Protein AF-L9KXD1-F1 (afdb_monomer_lite)

Foldseek 3Di:
DDWDKDWDFKDFAPPQPPAAFFKFWWFKADPVRHGPADIDIAGTFDDGDDRMTGRRDMDIDPDHPVPRPPDIDRDDGDGDD

Secondary structure (DSSP, 8-state):
--EEEEEEEEEE-TTTTT--S---EE--B-TTS-BSS--EEPPPPSEEETTEEEEEEEEEEEEEGGGS-S--B----B---

Radius of gyration: 13.88 Å; chains: 1; bounding box: 28×23×41 Å

Sequence (81 aa):
MMLLMIRIEKISLKDAEQRIDRCITVSVKDLNGIDLTPVQDTLVASRKQDTYVHFNVDIECQKHAEKITKAVELTHLVISQ

pLDDT: mean 76.1, std 11.6, range [43.78, 89.0]

Structure (mmCIF, N/CA/C/O backbone):
data_AF-L9KXD1-F1
#
_entry.id   AF-L9KXD1-F1
#
loop_
_atom_site.group_PDB
_atom_site.id
_atom_site.type_symbol
_atom_site.label_atom_id
_atom_site.label_alt_id
_atom_site.label_comp_id
_atom_site.label_asym_id
_atom_site.label_entity_id
_atom_site.label_seq_id
_atom_site.pdbx_PDB_ins_code
_atom_site.Cartn_x
_atom_site.Cartn_y
_atom_site.Cartn_z
_atom_site.occupancy
_atom_site.B_iso_or_equiv
_atom_site.auth_seq_id
_atom_site.auth_comp_id
_atom_site.auth_asym_id
_atom_site.auth_atom_id
_atom_site.pdbx_PDB_model_num
ATOM 1 N N . MET A 1 1 ? -3.944 -3.514 21.735 1.00 71.25 1 MET A N 1
ATOM 2 C CA . MET A 1 1 ? -3.697 -4.368 20.563 1.00 71.25 1 MET A CA 1
ATOM 3 C C . MET A 1 1 ? -4.480 -3.778 19.411 1.00 71.25 1 MET A C 1
ATOM 5 O O . MET A 1 1 ? -5.683 -3.989 19.323 1.00 71.25 1 MET A O 1
ATOM 9 N N . MET A 1 2 ? -3.816 -2.947 18.613 1.00 82.69 2 MET A N 1
ATOM 10 C CA . MET A 1 2 ? -4.410 -2.191 17.509 1.00 82.69 2 MET A CA 1
ATOM 11 C C . MET A 1 2 ? -3.715 -2.576 16.203 1.00 82.69 2 MET A C 1
ATOM 13 O O . MET A 1 2 ? -2.492 -2.717 16.173 1.00 82.69 2 MET A O 1
ATOM 17 N N . LEU A 1 3 ? -4.483 -2.768 15.133 1.00 83.06 3 LEU A N 1
ATOM 18 C CA . LEU A 1 3 ? -3.954 -2.923 13.778 1.00 83.06 3 LEU A CA 1
ATOM 19 C C . LEU A 1 3 ? -3.980 -1.561 13.086 1.00 83.06 3 LEU A C 1
ATOM 21 O O . LEU A 1 3 ? -4.889 -0.762 13.316 1.00 83.06 3 LEU A O 1
ATOM 25 N N . LEU A 1 4 ? -2.956 -1.280 12.285 1.00 83.56 4 LEU A N 1
ATOM 26 C CA . LEU A 1 4 ? -2.909 -0.070 11.474 1.00 83.56 4 LEU A CA 1
ATOM 27 C C . LEU A 1 4 ? -3.553 -0.372 10.121 1.00 83.56 4 LEU A C 1
ATOM 29 O O . LEU A 1 4 ? -3.179 -1.343 9.470 1.00 83.56 4 LEU A O 1
ATOM 33 N N . MET A 1 5 ? -4.495 0.468 9.704 1.00 85.62 5 MET A N 1
ATOM 34 C CA . MET A 1 5 ? -5.130 0.390 8.394 1.00 85.62 5 MET A CA 1
ATOM 35 C C . MET A 1 5 ? -4.798 1.652 7.605 1.00 85.62 5 MET A C 1
ATOM 37 O O . MET A 1 5 ? -4.891 2.764 8.127 1.00 85.62 5 MET A O 1
ATOM 41 N N . ILE A 1 6 ? -4.396 1.472 6.354 1.00 85.31 6 ILE A N 1
ATOM 42 C CA . ILE A 1 6 ? -4.042 2.546 5.434 1.00 85.31 6 ILE A CA 1
ATOM 43 C C . ILE A 1 6 ? -5.029 2.495 4.282 1.00 85.31 6 ILE A C 1
ATOM 45 O O . ILE A 1 6 ? -5.082 1.510 3.550 1.00 85.31 6 ILE A O 1
ATOM 49 N N . ARG A 1 7 ? -5.786 3.574 4.100 1.00 87.81 7 ARG A N 1
ATOM 50 C CA . ARG A 1 7 ? -6.662 3.725 2.944 1.00 87.81 7 ARG A CA 1
ATOM 51 C C . ARG A 1 7 ? -5.945 4.486 1.845 1.00 87.81 7 ARG A C 1
ATOM 53 O O . ARG A 1 7 ? -5.555 5.637 2.035 1.00 87.81 7 ARG A O 1
ATOM 60 N N . ILE A 1 8 ? -5.814 3.863 0.681 1.00 86.50 8 ILE A N 1
ATOM 61 C CA . ILE A 1 8 ? -5.321 4.531 -0.520 1.00 86.50 8 ILE A CA 1
ATOM 62 C C . ILE A 1 8 ? -6.525 4.955 -1.351 1.00 86.50 8 ILE A C 1
ATOM 64 O O . ILE A 1 8 ? -7.136 4.151 -2.055 1.00 86.50 8 ILE A O 1
ATOM 68 N N . GLU A 1 9 ? -6.873 6.237 -1.281 1.00 88.81 9 GLU A N 1
ATOM 69 C CA . GLU A 1 9 ? -7.969 6.785 -2.082 1.00 88.81 9 GLU A CA 1
ATOM 70 C C . GLU A 1 9 ? -7.542 6.967 -3.539 1.00 88.81 9 GLU A C 1
ATOM 72 O O . GLU A 1 9 ? -8.095 6.344 -4.450 1.00 88.81 9 GLU A O 1
ATOM 77 N N . LYS A 1 10 ? -6.526 7.806 -3.764 1.00 85.88 10 LYS A N 1
ATOM 78 C CA . LYS A 1 10 ? -6.028 8.138 -5.097 1.00 85.88 10 LYS A CA 1
ATOM 79 C C . LYS A 1 10 ? -4.573 8.586 -5.084 1.00 85.88 10 LYS A C 1
ATOM 81 O O . LYS A 1 10 ? -4.088 9.118 -4.090 1.00 85.88 10 LYS A O 1
ATOM 86 N N . ILE A 1 11 ? -3.910 8.436 -6.224 1.00 84.38 11 ILE A N 1
ATOM 87 C CA . ILE A 1 11 ? -2.531 8.877 -6.448 1.00 84.38 11 ILE A CA 1
ATOM 88 C C . ILE A 1 11 ? -2.497 9.785 -7.672 1.00 84.38 11 ILE A C 1
ATOM 90 O O . ILE A 1 11 ? -3.064 9.441 -8.707 1.00 84.38 11 ILE A O 1
ATOM 94 N N . SER A 1 12 ? -1.837 10.938 -7.548 1.00 85.19 12 SER A N 1
ATOM 95 C CA . SER A 1 12 ? -1.575 11.828 -8.683 1.00 85.19 12 SER A CA 1
ATOM 96 C C . SER A 1 12 ? -0.360 11.337 -9.468 1.00 85.19 12 SER A C 1
ATOM 98 O O . SER A 1 12 ? 0.699 11.108 -8.884 1.00 85.19 12 SER A O 1
ATOM 100 N N . LEU A 1 13 ? -0.500 11.181 -10.782 1.00 80.31 13 LEU A N 1
ATOM 101 C CA . LEU A 1 13 ? 0.571 10.791 -11.695 1.00 80.31 13 LEU A CA 1
ATOM 102 C C . LEU A 1 13 ? 0.532 11.683 -12.933 1.00 80.31 13 LEU A C 1
ATOM 104 O O . LEU A 1 13 ? -0.534 11.917 -13.495 1.00 80.31 13 LEU A O 1
ATOM 108 N N . LYS A 1 14 ? 1.710 12.126 -13.392 1.00 79.19 14 LYS A N 1
ATOM 109 C CA . LYS A 1 14 ? 1.838 12.978 -14.588 1.00 79.19 14 LYS A CA 1
ATOM 110 C C . LYS A 1 14 ? 1.162 12.367 -15.823 1.00 79.19 14 LYS A C 1
ATOM 112 O O . LYS A 1 14 ? 0.487 13.082 -16.545 1.00 79.19 14 LYS A O 1
ATOM 117 N N . ASP A 1 15 ? 1.262 11.046 -15.980 1.00 75.75 15 ASP A N 1
ATOM 118 C CA . ASP A 1 15 ? 0.674 10.292 -17.094 1.00 75.75 15 ASP A CA 1
ATOM 119 C C . ASP A 1 15 ? -0.334 9.251 -16.575 1.00 75.75 15 ASP A C 1
ATOM 121 O O . ASP A 1 15 ? -0.253 8.052 -16.872 1.00 75.75 15 ASP A O 1
ATOM 125 N N . ALA A 1 16 ? -1.257 9.680 -15.706 1.00 72.94 16 ALA A N 1
ATOM 126 C CA . ALA A 1 16 ? -2.256 8.801 -15.095 1.00 72.94 16 ALA A CA 1
ATOM 127 C C . ALA A 1 16 ? -3.077 8.025 -16.147 1.00 72.94 16 ALA A C 1
ATOM 129 O O . ALA A 1 16 ? -3.341 6.838 -15.961 1.00 72.94 16 ALA A O 1
ATOM 130 N N . GLU A 1 17 ? -3.387 8.630 -17.289 1.00 70.00 17 GLU A N 1
ATOM 131 C CA . GLU A 1 17 ? -4.195 8.006 -18.344 1.00 70.00 17 GLU A CA 1
ATOM 132 C C . GLU A 1 17 ? -3.450 6.911 -19.126 1.00 70.00 17 GLU A C 1
ATOM 134 O O . GLU A 1 17 ? -4.046 5.897 -19.492 1.00 70.00 17 GLU A O 1
ATOM 139 N N . GLN A 1 18 ? -2.136 7.070 -19.317 1.00 64.62 18 GLN A N 1
ATOM 140 C CA . GLN A 1 18 ? -1.351 6.248 -20.246 1.00 64.62 18 GLN A CA 1
ATOM 141 C C . GLN A 1 18 ? -0.861 4.914 -19.673 1.00 64.62 18 GLN A C 1
ATOM 143 O O . GLN A 1 18 ? -0.458 4.048 -20.442 1.00 64.62 18 GLN A O 1
ATOM 148 N N . ARG A 1 19 ? -0.896 4.708 -18.348 1.00 62.88 19 ARG A N 1
ATOM 149 C CA . ARG A 1 19 ? -0.499 3.415 -17.756 1.00 62.88 19 ARG A CA 1
ATOM 150 C C . ARG A 1 19 ? -1.724 2.589 -17.377 1.00 62.88 19 ARG A C 1
ATOM 152 O O . ARG A 1 19 ? -2.652 3.089 -16.729 1.00 62.88 19 ARG A O 1
ATOM 159 N N . ILE A 1 20 ? -1.755 1.351 -17.848 1.00 56.84 20 ILE A N 1
ATOM 160 C CA . ILE A 1 20 ? -2.828 0.368 -17.661 1.00 56.84 20 ILE A CA 1
ATOM 161 C C . ILE A 1 20 ? -2.436 -0.538 -16.474 1.00 56.84 20 ILE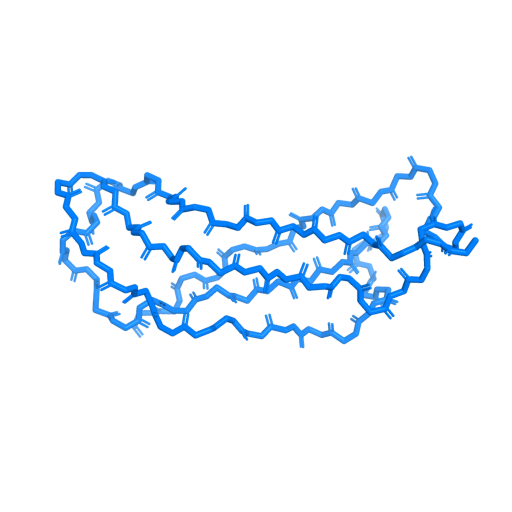 A C 1
ATOM 163 O O . ILE A 1 20 ? -1.279 -0.533 -16.078 1.00 56.84 20 ILE A O 1
ATOM 167 N N . ASP A 1 21 ? -3.410 -1.176 -15.816 1.00 61.75 21 ASP A N 1
ATOM 168 C CA . ASP A 1 21 ? -3.182 -2.219 -14.795 1.00 61.75 21 ASP A CA 1
ATOM 169 C C . ASP A 1 21 ? -2.317 -1.839 -13.582 1.00 61.75 21 ASP A C 1
ATOM 171 O O . ASP A 1 21 ? -1.469 -2.597 -13.118 1.00 61.75 21 ASP A O 1
ATOM 175 N N . ARG A 1 22 ? -2.564 -0.660 -12.998 1.00 70.06 22 ARG A N 1
ATOM 176 C CA . ARG A 1 22 ? -1.839 -0.249 -11.790 1.00 70.06 22 ARG A CA 1
ATOM 177 C C . ARG A 1 22 ? -2.323 -1.024 -10.567 1.00 70.06 22 ARG A C 1
ATOM 179 O O . ARG A 1 22 ? -3.437 -0.785 -10.100 1.00 70.06 22 ARG A O 1
ATOM 186 N N . CYS A 1 23 ? -1.465 -1.873 -10.020 1.00 75.00 23 CYS A N 1
ATOM 187 C CA . CYS A 1 23 ? -1.489 -2.278 -8.619 1.00 75.00 23 CYS A CA 1
ATOM 188 C C . CYS A 1 23 ? -0.504 -1.416 -7.812 1.00 75.00 23 CYS A C 1
ATOM 190 O O . CYS A 1 23 ? 0.350 -0.723 -8.371 1.00 75.00 23 CYS A O 1
ATOM 192 N N . ILE A 1 24 ? -0.659 -1.421 -6.493 1.00 79.06 24 ILE A N 1
ATOM 193 C CA . ILE A 1 24 ? 0.294 -0.837 -5.555 1.00 79.06 24 ILE A CA 1
ATOM 194 C C . ILE A 1 24 ? 0.875 -1.980 -4.754 1.00 79.06 24 ILE A C 1
ATOM 196 O O . ILE A 1 24 ? 0.146 -2.687 -4.068 1.00 79.06 24 ILE A O 1
ATOM 200 N N . THR A 1 25 ? 2.188 -2.112 -4.790 1.00 84.50 25 THR A N 1
ATOM 201 C CA . THR A 1 25 ? 2.911 -2.943 -3.836 1.00 84.50 25 THR A CA 1
ATOM 202 C C . THR A 1 25 ? 3.204 -2.116 -2.591 1.00 84.50 25 THR A C 1
ATOM 204 O O . THR A 1 25 ? 3.811 -1.057 -2.708 1.00 84.50 25 THR A O 1
ATOM 207 N N . VAL A 1 26 ? 2.794 -2.582 -1.413 1.00 82.94 26 VAL A N 1
ATOM 208 C CA . VAL A 1 26 ? 3.046 -1.947 -0.115 1.00 82.94 26 VAL A CA 1
ATOM 209 C C . VAL A 1 26 ? 3.952 -2.827 0.733 1.00 82.94 26 VAL A C 1
ATOM 211 O O . VAL A 1 26 ? 3.682 -4.009 0.952 1.00 82.94 26 VAL A O 1
ATOM 214 N N . SER A 1 27 ? 5.008 -2.216 1.261 1.00 85.19 27 SER A N 1
ATOM 215 C CA . SER A 1 27 ? 5.915 -2.813 2.238 1.00 85.19 27 SER A CA 1
ATOM 216 C C . SER A 1 27 ? 6.072 -1.905 3.451 1.00 85.19 27 SER A C 1
ATOM 218 O O . SER A 1 27 ? 6.197 -0.687 3.319 1.00 85.19 27 SER A O 1
ATOM 220 N N . VAL A 1 28 ? 6.094 -2.509 4.637 1.00 82.94 28 VAL A N 1
ATOM 221 C CA . VAL A 1 28 ? 6.377 -1.826 5.901 1.00 82.94 28 VAL A CA 1
ATOM 222 C C . VAL A 1 28 ? 7.823 -2.126 6.260 1.00 82.94 28 VAL A C 1
ATOM 224 O O . VAL A 1 28 ? 8.135 -3.273 6.576 1.00 82.94 28 VAL A O 1
ATOM 227 N N . LYS A 1 29 ? 8.700 -1.120 6.216 1.00 84.19 29 LYS A N 1
ATOM 228 C CA . LYS A 1 29 ? 10.138 -1.296 6.449 1.00 84.19 29 LYS A CA 1
ATOM 229 C C . LYS A 1 29 ? 10.607 -0.557 7.701 1.00 84.19 29 LYS A C 1
ATOM 231 O O . LYS A 1 29 ? 10.029 0.459 8.092 1.00 84.19 29 LYS A O 1
ATOM 236 N N . ASP A 1 30 ? 11.638 -1.088 8.355 1.00 80.56 30 ASP A N 1
ATOM 237 C CA . ASP A 1 30 ? 12.344 -0.375 9.422 1.00 80.56 30 ASP A CA 1
ATOM 238 C C . ASP A 1 30 ? 13.309 0.685 8.859 1.00 80.56 30 ASP A C 1
ATOM 240 O O . ASP A 1 30 ? 13.466 0.831 7.648 1.00 80.56 30 ASP A O 1
ATOM 244 N N . LEU A 1 31 ? 13.992 1.416 9.745 1.00 80.69 31 LEU A N 1
ATOM 245 C CA . LEU A 1 31 ? 14.986 2.431 9.368 1.00 80.69 31 LEU A CA 1
ATOM 246 C C . LE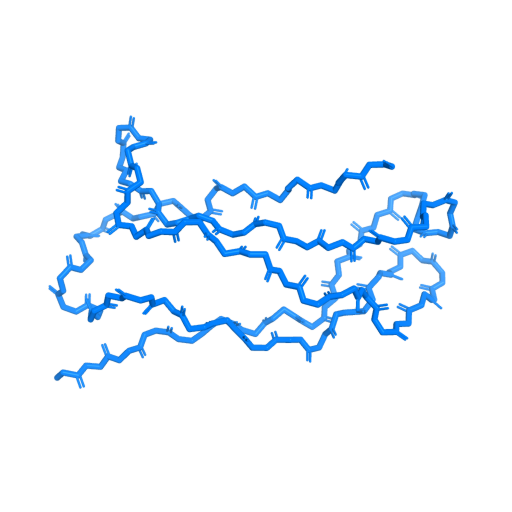U A 1 31 ? 16.182 1.887 8.565 1.00 80.69 31 LEU A C 1
ATOM 248 O O . LEU A 1 31 ? 16.915 2.673 7.971 1.00 80.69 31 LEU A O 1
ATOM 252 N N . ASN A 1 32 ? 16.398 0.571 8.560 1.00 85.06 32 ASN A N 1
ATOM 253 C CA . ASN A 1 32 ? 17.446 -0.086 7.784 1.00 85.06 32 ASN A CA 1
ATOM 254 C C . ASN A 1 32 ? 16.921 -0.595 6.427 1.00 85.06 32 ASN A C 1
ATOM 256 O O . ASN A 1 32 ? 17.667 -1.239 5.691 1.00 85.06 32 ASN A O 1
ATOM 260 N N . GLY A 1 33 ? 15.648 -0.342 6.096 1.00 82.44 33 GLY A N 1
ATOM 261 C CA . GLY A 1 33 ? 14.996 -0.816 4.874 1.00 82.44 33 GLY A CA 1
ATOM 262 C C . GLY A 1 33 ? 14.557 -2.286 4.919 1.00 82.44 33 GLY A C 1
ATOM 263 O O . GLY A 1 33 ? 14.174 -2.840 3.881 1.00 82.44 33 GLY A O 1
ATOM 264 N N . ILE A 1 34 ? 14.604 -2.929 6.092 1.00 84.25 34 ILE A N 1
ATOM 265 C CA . ILE A 1 34 ? 14.244 -4.340 6.269 1.00 84.25 34 ILE A CA 1
ATOM 266 C C . ILE A 1 34 ? 12.728 -4.464 6.393 1.00 84.25 34 ILE A C 1
ATOM 268 O O . ILE A 1 34 ? 12.107 -3.774 7.201 1.00 84.25 34 ILE A O 1
ATOM 272 N N . ASP A 1 35 ? 12.136 -5.376 5.621 1.00 86.06 35 ASP A N 1
ATOM 273 C CA . ASP A 1 35 ? 10.701 -5.650 5.674 1.00 86.06 35 ASP A CA 1
ATOM 274 C C . ASP A 1 35 ? 10.288 -6.200 7.047 1.00 86.06 35 ASP A C 1
ATOM 276 O O . ASP A 1 35 ? 10.748 -7.245 7.508 1.00 86.06 35 ASP A O 1
ATOM 280 N N . LEU A 1 36 ? 9.393 -5.473 7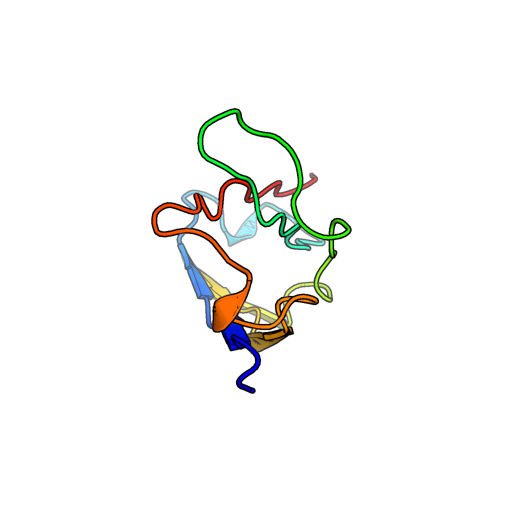.711 1.00 83.62 36 LEU A N 1
ATOM 281 C CA . LEU A 1 36 ? 8.817 -5.822 9.008 1.00 83.62 36 LEU A CA 1
ATOM 282 C C . LEU A 1 36 ? 7.557 -6.685 8.884 1.00 83.62 36 LEU A C 1
ATOM 284 O O . LEU A 1 36 ? 7.141 -7.277 9.887 1.00 83.62 36 LEU A O 1
ATOM 288 N N . THR A 1 37 ? 6.950 -6.710 7.697 1.00 85.19 37 THR A N 1
ATOM 289 C CA . THR A 1 37 ? 5.773 -7.503 7.318 1.00 85.19 37 THR A CA 1
ATOM 290 C C . THR A 1 37 ? 5.964 -8.070 5.914 1.00 85.19 37 THR A C 1
ATOM 292 O O . THR A 1 37 ? 6.744 -7.506 5.145 1.00 85.19 37 THR A O 1
ATOM 295 N N . PRO A 1 38 ? 5.226 -9.127 5.533 1.00 89.00 38 PRO A N 1
ATOM 296 C CA . PRO A 1 38 ? 5.131 -9.525 4.136 1.00 89.00 38 PRO A CA 1
ATOM 297 C C . PRO A 1 38 ? 4.725 -8.346 3.245 1.00 89.00 38 PRO A C 1
ATOM 299 O O . PRO A 1 38 ? 3.968 -7.462 3.663 1.00 89.00 38 PRO A O 1
ATOM 302 N N . VAL A 1 39 ? 5.243 -8.352 2.021 1.00 88.19 39 VAL A N 1
ATOM 303 C CA . VAL A 1 39 ? 4.864 -7.410 0.968 1.00 88.19 39 VAL A CA 1
ATOM 304 C C . VAL A 1 39 ? 3.437 -7.722 0.515 1.00 88.19 39 VAL A C 1
ATOM 306 O O . VAL A 1 39 ? 3.069 -8.891 0.398 1.00 88.19 39 VAL A O 1
ATOM 309 N N . GLN A 1 40 ? 2.633 -6.687 0.282 1.00 87.38 40 GLN A N 1
ATOM 310 C CA . GLN A 1 40 ? 1.233 -6.820 -0.121 1.00 87.38 40 GLN A CA 1
ATOM 311 C C . GLN A 1 40 ? 0.985 -6.081 -1.432 1.00 87.38 40 GLN A C 1
ATOM 313 O O . GLN A 1 40 ? 1.338 -4.912 -1.541 1.00 87.38 40 GLN A O 1
ATOM 318 N N . ASP A 1 41 ? 0.327 -6.726 -2.391 1.00 85.06 41 ASP A N 1
ATOM 319 C CA . ASP A 1 41 ? -0.152 -6.065 -3.606 1.00 85.06 41 ASP A CA 1
ATOM 320 C C . ASP A 1 41 ? -1.630 -5.688 -3.463 1.00 85.06 41 ASP A C 1
ATOM 322 O O . ASP A 1 41 ? -2.446 -6.470 -2.969 1.00 85.06 41 ASP A O 1
ATOM 326 N N . THR A 1 42 ? -2.001 -4.489 -3.907 1.00 79.94 42 THR A N 1
ATOM 327 C CA . THR A 1 42 ? -3.405 -4.078 -3.973 1.00 79.94 42 THR A CA 1
ATOM 328 C C . THR A 1 42 ? -4.087 -4.624 -5.218 1.00 79.94 42 THR A C 1
ATOM 330 O O . THR A 1 42 ? -3.455 -4.859 -6.250 1.00 79.94 42 THR A O 1
ATOM 333 N N . LEU A 1 43 ? -5.420 -4.691 -5.163 1.00 77.31 43 LEU A N 1
ATOM 334 C CA . LEU A 1 43 ? -6.238 -4.824 -6.365 1.00 77.31 43 LEU A CA 1
ATOM 335 C C . LEU A 1 43 ? -5.916 -3.715 -7.379 1.00 77.31 43 LEU A C 1
ATOM 337 O O . LEU A 1 43 ? -5.462 -2.620 -7.020 1.00 77.31 43 LEU A O 1
ATOM 341 N N . VAL A 1 44 ? -6.172 -4.024 -8.649 1.00 73.31 44 VAL A N 1
ATOM 342 C CA . VAL A 1 44 ? -5.997 -3.092 -9.764 1.00 73.31 44 VAL A CA 1
ATOM 343 C C . VAL A 1 44 ? -6.883 -1.861 -9.557 1.00 73.31 44 VAL A C 1
ATOM 345 O O . VAL A 1 44 ? -8.026 -1.970 -9.111 1.00 73.31 44 VAL A O 1
ATOM 348 N N . ALA A 1 45 ? -6.340 -0.685 -9.877 1.00 73.19 45 ALA A N 1
ATOM 349 C CA . ALA A 1 45 ? -7.028 0.596 -9.769 1.00 73.19 45 ALA A CA 1
ATOM 350 C C . ALA A 1 45 ? -8.442 0.570 -10.377 1.00 73.19 45 ALA A C 1
ATOM 352 O O . ALA A 1 45 ? -8.654 0.107 -11.498 1.00 73.19 45 ALA A O 1
ATOM 353 N N . SER A 1 46 ? -9.403 1.134 -9.645 1.00 68.44 46 SER A N 1
ATOM 354 C CA . SER A 1 46 ? -10.831 1.073 -9.972 1.00 68.44 46 SER A CA 1
ATOM 355 C C . SER A 1 46 ? -11.260 2.098 -11.021 1.00 68.44 46 SER A C 1
ATOM 357 O O . SER A 1 46 ? -12.219 1.863 -11.757 1.00 68.44 46 SER A O 1
ATOM 359 N N . ARG A 1 47 ? -10.582 3.253 -11.099 1.00 70.25 47 ARG A N 1
ATOM 360 C CA . ARG A 1 47 ? -10.948 4.334 -12.026 1.00 70.25 47 ARG A CA 1
ATOM 361 C C . ARG A 1 47 ? -9.764 5.237 -12.367 1.00 70.25 47 ARG A C 1
ATOM 363 O O . ARG A 1 47 ? -8.964 5.589 -11.500 1.00 70.25 47 ARG A O 1
ATOM 370 N N . LYS A 1 48 ? -9.703 5.669 -13.628 1.00 68.75 48 LYS A N 1
ATOM 371 C CA . LYS A 1 48 ? -8.788 6.710 -14.115 1.00 68.75 48 LYS A CA 1
ATOM 372 C C . LYS A 1 48 ? -9.578 7.991 -14.372 1.00 68.75 48 LYS A C 1
ATOM 374 O O . LYS A 1 48 ? -10.650 7.921 -14.973 1.00 68.75 48 LYS A O 1
ATOM 379 N N . GLN A 1 49 ? -9.073 9.127 -13.904 1.00 67.12 49 GLN A N 1
ATOM 380 C CA . GLN A 1 49 ? -9.646 10.433 -14.219 1.00 67.12 49 GLN A CA 1
ATOM 381 C C . GLN A 1 49 ? -8.540 11.493 -14.195 1.00 67.12 49 GLN A C 1
ATOM 383 O O . GLN A 1 49 ? -7.890 11.682 -13.165 1.00 67.12 49 GLN A O 1
ATOM 388 N N . ASP A 1 50 ? -8.323 12.160 -15.327 1.00 73.06 50 ASP A N 1
ATOM 389 C CA . ASP A 1 50 ? -7.351 13.242 -15.498 1.00 73.06 50 ASP A CA 1
ATOM 390 C C . ASP A 1 50 ? -5.928 12.847 -15.038 1.00 73.06 50 ASP A C 1
ATOM 392 O O . ASP A 1 50 ? -5.295 11.953 -15.595 1.00 73.06 50 ASP A O 1
ATOM 396 N N . THR A 1 51 ? -5.422 13.495 -13.983 1.00 80.00 51 THR A N 1
ATOM 397 C CA . THR A 1 51 ? -4.099 13.286 -13.374 1.00 80.00 51 THR A CA 1
ATOM 398 C C . THR A 1 51 ? -4.110 12.290 -12.214 1.00 80.00 51 THR A C 1
ATOM 400 O O . THR A 1 51 ? -3.067 12.061 -11.603 1.00 80.00 51 THR A O 1
ATOM 403 N N . TYR A 1 52 ? -5.258 11.684 -11.890 1.00 82.56 52 TYR A N 1
ATOM 404 C CA . TYR A 1 52 ? -5.412 10.800 -10.736 1.00 82.56 52 TYR A CA 1
ATOM 405 C C . TYR A 1 52 ? -5.754 9.359 -11.116 1.00 82.56 52 TYR A C 1
ATOM 407 O O . TYR A 1 52 ? -6.529 9.062 -12.028 1.00 82.56 52 TYR A O 1
ATOM 415 N N . VAL A 1 53 ? -5.209 8.443 -10.320 1.00 81.88 53 VAL A N 1
ATOM 416 C CA . VAL A 1 53 ? -5.560 7.025 -10.311 1.00 81.88 53 VAL A CA 1
ATOM 417 C C . VAL A 1 53 ? -6.254 6.726 -9.002 1.00 81.88 53 VAL A C 1
ATOM 419 O O . VAL A 1 53 ? -5.658 6.899 -7.940 1.00 81.88 53 VAL A O 1
ATOM 422 N N . HIS A 1 54 ? -7.505 6.292 -9.078 1.00 85.62 54 HIS A N 1
ATOM 423 C CA . HIS A 1 54 ? -8.291 5.936 -7.908 1.00 85.62 54 HIS A CA 1
ATOM 424 C C . HIS A 1 54 ? -8.120 4.452 -7.602 1.00 85.62 54 HIS A C 1
ATOM 426 O O . HIS A 1 54 ? -8.347 3.602 -8.464 1.00 85.62 54 HIS A O 1
ATOM 432 N N . PHE A 1 55 ? -7.749 4.153 -6.362 1.00 84.06 55 PHE A N 1
ATOM 433 C CA . PHE A 1 55 ? -7.642 2.787 -5.861 1.00 84.06 55 PHE A CA 1
ATOM 434 C C . PHE A 1 55 ? -8.842 2.481 -4.972 1.00 84.06 55 PHE A C 1
ATOM 436 O O . PHE A 1 55 ? -9.582 1.547 -5.266 1.00 84.06 55 PHE A O 1
ATOM 443 N N . ASN A 1 56 ? -9.107 3.338 -3.979 1.00 87.06 56 ASN A N 1
ATOM 444 C CA . ASN A 1 56 ? -10.133 3.139 -2.953 1.00 87.06 56 ASN A CA 1
ATOM 445 C C . ASN A 1 56 ? -9.997 1.780 -2.253 1.00 87.06 56 ASN A C 1
ATOM 447 O O . ASN A 1 56 ? -10.987 1.081 -2.048 1.00 87.06 56 ASN A O 1
ATOM 451 N N . VAL A 1 57 ? -8.762 1.419 -1.910 1.00 85.81 57 VAL A N 1
ATOM 452 C CA . VAL A 1 57 ? -8.430 0.154 -1.248 1.00 85.81 57 VAL A CA 1
ATOM 453 C C . VAL A 1 57 ? -7.946 0.419 0.168 1.00 85.81 57 VAL A C 1
ATOM 455 O O . VAL A 1 57 ? -7.187 1.363 0.405 1.00 85.81 57 VAL A O 1
ATOM 458 N N . ASP A 1 58 ? -8.379 -0.431 1.087 1.00 88.44 58 ASP A N 1
ATOM 459 C CA . ASP A 1 58 ? -7.870 -0.473 2.450 1.00 88.44 58 ASP A CA 1
ATOM 460 C C . ASP A 1 58 ? -6.782 -1.544 2.539 1.00 88.44 58 ASP A C 1
ATOM 462 O O . ASP A 1 58 ? -6.935 -2.652 2.022 1.00 88.44 58 ASP A O 1
ATOM 466 N N . ILE A 1 59 ? -5.672 -1.204 3.187 1.00 85.94 59 ILE A N 1
ATOM 467 C CA . ILE A 1 59 ? -4.531 -2.088 3.402 1.00 85.94 59 ILE A CA 1
ATOM 468 C C . ILE A 1 59 ? -4.324 -2.208 4.897 1.00 85.94 59 ILE A C 1
ATOM 470 O O . ILE A 1 59 ? -4.071 -1.221 5.589 1.00 85.94 59 ILE A O 1
ATOM 474 N N . GLU A 1 60 ? -4.419 -3.429 5.399 1.00 87.56 60 GLU A N 1
ATOM 475 C CA . GLU A 1 60 ? -4.097 -3.719 6.784 1.00 87.56 60 GLU A CA 1
ATOM 476 C C . GLU A 1 60 ? -2.595 -3.990 6.917 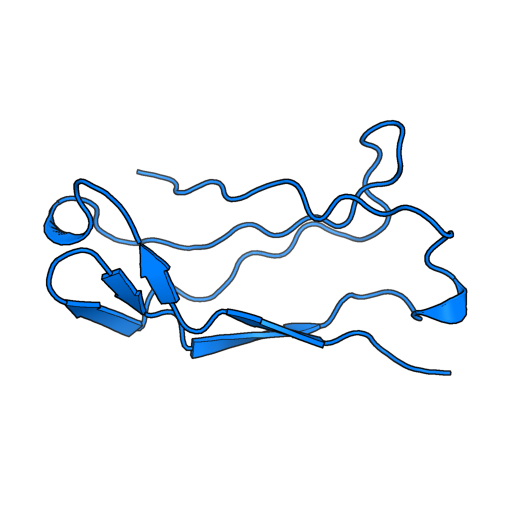1.00 87.56 60 GLU A C 1
ATOM 478 O O . GLU A 1 60 ? -2.022 -4.846 6.239 1.00 87.56 60 GLU A O 1
ATOM 483 N N . CYS A 1 61 ? -1.929 -3.274 7.817 1.00 83.06 61 CYS A N 1
ATOM 484 C CA . CYS A 1 61 ? -0.577 -3.624 8.215 1.00 83.06 61 CYS A CA 1
ATOM 485 C C . CYS A 1 61 ? -0.638 -4.905 9.049 1.00 83.06 61 CYS A C 1
ATOM 487 O O . CYS A 1 61 ? -1.171 -4.901 10.159 1.00 83.06 61 CYS A O 1
ATOM 489 N N . GLN A 1 62 ? -0.027 -5.981 8.548 1.00 85.69 62 GLN A N 1
ATOM 490 C CA . GLN A 1 62 ? -0.011 -7.311 9.174 1.00 85.69 62 GLN A CA 1
ATOM 491 C C . GLN A 1 62 ? 0.908 -7.394 10.411 1.00 85.69 62 GLN A C 1
ATOM 493 O O . GLN A 1 62 ? 1.655 -8.352 10.613 1.00 85.69 62 GLN A O 1
ATOM 498 N N . LYS A 1 63 ? 0.896 -6.354 11.246 1.00 83.88 63 LYS A N 1
ATOM 499 C CA . LYS A 1 63 ? 1.627 -6.256 12.505 1.00 83.88 63 LYS A CA 1
ATOM 500 C C . LYS A 1 63 ? 0.908 -5.281 13.423 1.00 83.88 63 LYS A C 1
ATOM 502 O O . LYS A 1 63 ? 0.520 -4.191 13.014 1.00 83.88 63 LYS A O 1
ATOM 507 N N . HIS A 1 64 ? 0.764 -5.667 14.686 1.00 83.56 64 HIS A N 1
ATOM 508 C CA . HIS A 1 64 ? 0.192 -4.786 15.698 1.00 83.56 64 HIS A CA 1
ATOM 509 C C . HIS A 1 64 ? 1.010 -3.499 15.833 1.00 83.56 64 HIS A C 1
ATOM 511 O O . HIS A 1 64 ? 2.241 -3.555 15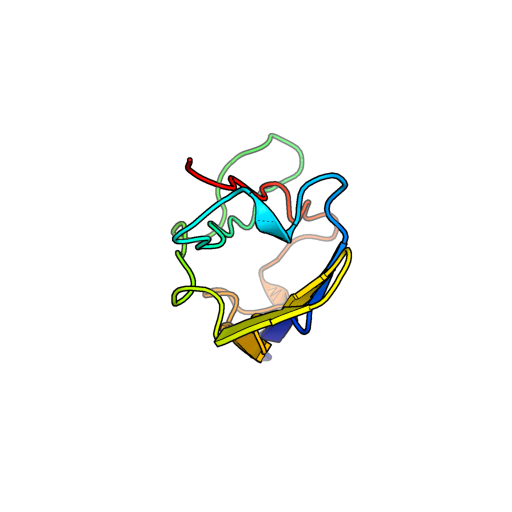.894 1.00 83.56 64 HIS A O 1
ATOM 517 N N . ALA A 1 65 ? 0.321 -2.361 15.917 1.00 79.06 65 ALA A N 1
ATOM 518 C CA . ALA A 1 65 ? 0.925 -1.033 15.961 1.00 79.06 65 ALA A CA 1
ATOM 519 C C . ALA A 1 65 ? 1.924 -0.890 17.117 1.00 79.06 65 ALA A C 1
ATOM 521 O O . ALA A 1 65 ? 2.960 -0.255 16.963 1.00 79.06 65 ALA A O 1
ATOM 522 N N . GLU A 1 66 ? 1.678 -1.554 18.250 1.00 79.94 66 GLU A N 1
ATOM 523 C CA . GLU A 1 66 ? 2.583 -1.515 19.403 1.00 79.94 66 GLU A CA 1
ATOM 524 C C . GLU A 1 66 ? 3.922 -2.240 19.149 1.00 79.94 66 GLU A C 1
ATOM 526 O O . GLU A 1 66 ? 4.896 -2.017 19.864 1.00 79.94 66 GLU A O 1
ATOM 531 N N . LYS A 1 67 ? 3.979 -3.114 18.133 1.00 79.75 67 LYS A N 1
ATOM 532 C CA . LYS A 1 67 ? 5.181 -3.849 17.702 1.00 79.75 67 LYS A CA 1
ATOM 533 C C . LYS A 1 67 ? 5.904 -3.175 16.531 1.00 79.75 67 LYS A C 1
ATOM 535 O O . LYS A 1 67 ? 6.924 -3.692 16.071 1.00 79.75 67 LYS A O 1
ATOM 540 N N . ILE A 1 68 ? 5.364 -2.071 16.022 1.00 74.50 68 ILE A N 1
ATOM 541 C CA . ILE A 1 68 ? 5.992 -1.237 15.005 1.00 74.50 68 ILE A CA 1
ATOM 542 C C . ILE A 1 68 ? 6.793 -0.156 15.750 1.00 74.50 68 ILE A C 1
ATOM 544 O O . ILE A 1 68 ? 6.227 0.666 16.466 1.00 74.50 68 ILE A O 1
ATOM 548 N N . THR A 1 69 ? 8.126 -0.208 15.677 1.00 67.38 69 THR A N 1
ATOM 549 C CA . THR A 1 69 ? 9.009 0.726 16.396 1.00 67.38 69 THR A CA 1
ATO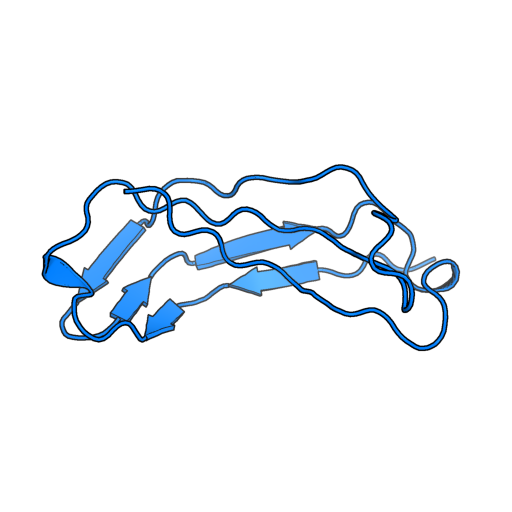M 550 C C . THR A 1 69 ? 8.887 2.154 15.848 1.00 67.38 69 THR A C 1
ATOM 552 O O . THR A 1 69 ? 8.407 2.365 14.739 1.00 67.38 69 THR A O 1
ATOM 555 N N . LYS A 1 70 ? 9.309 3.148 16.651 1.00 61.56 70 LYS A N 1
ATOM 556 C CA . LYS A 1 70 ? 9.018 4.598 16.518 1.00 61.56 70 LYS A CA 1
ATOM 557 C C . LYS A 1 70 ? 9.317 5.260 15.164 1.00 61.56 70 LYS A C 1
ATOM 559 O O . LYS A 1 70 ? 8.935 6.412 14.982 1.00 61.56 70 LYS A O 1
ATOM 564 N N . ALA A 1 71 ? 9.983 4.578 14.244 1.00 58.44 71 ALA A N 1
ATOM 565 C CA . ALA A 1 71 ? 10.155 5.054 12.889 1.00 58.44 71 ALA A CA 1
ATOM 566 C C . ALA A 1 71 ? 9.995 3.885 11.919 1.00 58.44 71 ALA A C 1
ATOM 568 O O . ALA A 1 71 ? 10.796 2.951 11.907 1.00 58.44 71 ALA A O 1
ATOM 569 N N . VAL A 1 72 ? 8.933 3.961 11.129 1.00 59.03 72 VAL A N 1
ATOM 570 C CA . VAL A 1 72 ? 8.692 3.096 9.985 1.00 59.03 72 VAL A CA 1
ATOM 571 C C . VAL A 1 72 ? 8.562 3.979 8.774 1.00 59.03 72 VAL A C 1
ATOM 573 O O . VAL A 1 72 ? 7.867 4.996 8.802 1.00 59.03 72 VAL A O 1
ATOM 576 N N . GLU A 1 73 ? 9.239 3.566 7.719 1.00 60.50 73 GLU A N 1
ATOM 577 C CA . GLU A 1 73 ? 9.082 4.160 6.413 1.00 60.50 73 GLU A CA 1
ATOM 578 C C . GLU A 1 73 ? 8.092 3.285 5.633 1.00 60.50 73 GLU A C 1
ATOM 580 O O . GLU A 1 73 ? 8.263 2.071 5.487 1.00 60.50 73 GLU A O 1
ATOM 585 N N . LEU A 1 74 ? 6.995 3.896 5.185 1.00 60.62 74 LEU A N 1
ATOM 586 C CA . LEU A 1 74 ? 6.064 3.277 4.243 1.00 60.62 74 LEU A CA 1
ATOM 587 C C . LEU A 1 74 ? 6.614 3.512 2.837 1.00 60.62 74 LEU A C 1
ATOM 589 O O . LEU A 1 74 ? 6.115 4.340 2.077 1.00 60.62 74 LEU A O 1
ATOM 593 N N . THR A 1 75 ? 7.706 2.823 2.530 1.00 55.62 75 THR A N 1
ATOM 594 C CA . THR A 1 75 ? 8.455 2.975 1.282 1.00 55.62 75 THR A CA 1
ATOM 595 C C . THR A 1 75 ? 8.241 1.757 0.414 1.00 55.62 75 THR A C 1
ATOM 597 O O . THR A 1 75 ? 8.962 0.771 0.511 1.00 55.62 75 THR A O 1
ATOM 600 N N . HIS A 1 76 ? 7.238 1.836 -0.448 1.00 55.38 76 HIS A N 1
ATOM 601 C CA . HIS A 1 76 ? 7.413 1.663 -1.887 1.00 55.38 76 HIS A CA 1
ATOM 602 C C . HIS A 1 76 ? 6.049 1.832 -2.555 1.00 55.38 76 HIS A C 1
ATOM 604 O O . HIS A 1 76 ? 5.047 1.329 -2.071 1.00 55.38 76 HIS A O 1
ATOM 610 N N . LEU A 1 77 ? 6.014 2.554 -3.671 1.00 50.72 77 LEU A N 1
ATOM 611 C CA . LEU A 1 77 ? 4.912 2.530 -4.625 1.00 50.72 77 LEU A CA 1
ATOM 612 C C . LEU A 1 77 ? 5.541 2.084 -5.939 1.00 50.72 77 LEU A C 1
ATOM 614 O O . LEU A 1 77 ? 6.091 2.901 -6.680 1.00 50.72 77 LEU A O 1
ATOM 618 N N . VAL A 1 78 ? 5.527 0.779 -6.202 1.00 48.28 78 VAL A N 1
ATOM 619 C CA . VAL A 1 78 ? 5.929 0.264 -7.513 1.00 48.28 78 VAL A CA 1
ATOM 620 C C . VAL A 1 78 ? 4.691 0.267 -8.391 1.00 48.28 78 VAL A C 1
ATOM 622 O O . VAL A 1 78 ? 3.780 -0.528 -8.198 1.00 48.28 78 VAL A O 1
ATOM 625 N N . ILE A 1 79 ? 4.643 1.202 -9.337 1.00 51.00 79 ILE A N 1
ATOM 626 C CA . ILE A 1 79 ? 3.669 1.164 -10.427 1.00 51.00 79 ILE A CA 1
ATOM 627 C C . ILE A 1 79 ? 4.309 0.323 -11.526 1.00 51.00 79 ILE A C 1
ATOM 629 O O . ILE A 1 79 ? 5.074 0.855 -12.336 1.00 51.00 79 ILE A O 1
ATOM 633 N N . SER A 1 80 ? 4.039 -0.979 -11.501 1.00 43.78 80 SER A N 1
ATOM 634 C CA . SER A 1 80 ? 4.404 -1.898 -12.580 1.00 43.78 80 SER A CA 1
ATOM 635 C C . SER A 1 80 ? 3.735 -1.431 -13.881 1.00 43.78 80 SER A C 1
ATOM 637 O O . SER A 1 80 ? 2.581 -0.998 -13.854 1.00 43.78 80 SER A O 1
ATOM 639 N N . GLN A 1 81 ? 4.507 -1.393 -14.973 1.00 46.38 81 GLN A N 1
ATOM 640 C CA . GLN A 1 81 ? 4.039 -1.022 -16.316 1.00 46.38 81 GLN A CA 1
ATOM 641 C C . GLN A 1 81 ? 3.491 -2.232 -17.059 1.00 46.38 81 GLN A C 1
ATOM 643 O O . GLN A 1 81 ? 4.035 -3.335 -16.827 1.00 46.38 81 GLN A O 1
#

InterPro domains:
  IPR025939 Axin interactor dorsalization-associated protein, C-terminal [PF14186] (4-70)
  IPR025939 Axin interactor dorsalization-associated protein, C-terminal [PS51911] (1-81)
  IPR035892 C2 domain superfamily [G3DSA:2.60.40.150] (1-77)

Organism: Tupaia chinensis (NCBI:txid246437)